Protein AF-A0A2H3KGQ1-F1 (afdb_monomer_lite)

pLDDT: mean 87.68, std 5.7, range [63.59, 94.25]

Foldseek 3Di:
DWAWEWEAEPPDPQCVLVVVLVVVCCVVCVVGHYHYHYPNDPPDDDDPPDPDPGWIDTPNDTLDDGDDDSVSSVVSVVVVD

Secondary structure (DSSP, 8-state):
---EEEEE-TT-TTHHHHHHHHHHHHHH-TTS-EEEEETTSTTPPPPTT--SSSEEEETTEEEEES---HHHHHHHHHHT-

Radius of gyration: 11.83 Å; chains: 1; bounding box: 26×29×29 Å

Structure (mmCIF, N/CA/C/O backbone):
data_AF-A0A2H3KGQ1-F1
#
_entry.id   AF-A0A2H3KGQ1-F1
#
loop_
_atom_site.group_PDB
_atom_site.id
_atom_site.type_symbol
_atom_site.label_atom_id
_atom_site.label_alt_id
_atom_site.label_comp_id
_atom_site.label_asym_id
_atom_site.label_entity_id
_atom_site.label_seq_id
_atom_site.pdbx_PDB_ins_code
_atom_site.Cartn_x
_atom_site.Cartn_y
_atom_site.Cartn_z
_atom_site.occupancy
_atom_site.B_iso_or_equiv
_atom_site.auth_seq_id
_atom_site.auth_comp_id
_atom_site.auth_asym_id
_atom_site.auth_atom_id
_atom_site.pdbx_PDB_model_num
ATOM 1 N N . MET A 1 1 ? -8.335 -10.059 13.338 1.00 72.50 1 MET A N 1
ATOM 2 C CA . MET A 1 1 ? -8.340 -8.792 12.581 1.00 72.50 1 MET A CA 1
ATOM 3 C C . MET A 1 1 ? -7.824 -9.104 11.195 1.00 72.50 1 MET A C 1
ATOM 5 O O . MET A 1 1 ? -6.805 -9.779 11.095 1.00 72.50 1 MET A O 1
ATOM 9 N N . THR A 1 2 ? -8.554 -8.723 10.153 1.00 84.44 2 THR A N 1
ATOM 10 C CA . THR A 1 2 ? -8.077 -8.883 8.773 1.00 84.44 2 THR A CA 1
ATOM 11 C C . THR A 1 2 ? -6.954 -7.873 8.537 1.00 84.44 2 THR A C 1
ATOM 13 O O . THR A 1 2 ? -7.126 -6.729 8.938 1.00 84.44 2 THR A O 1
ATOM 16 N N . PRO A 1 3 ? -5.804 -8.237 7.958 1.00 90.44 3 PRO A N 1
ATOM 17 C CA . PRO A 1 3 ? -4.747 -7.265 7.724 1.00 90.44 3 PRO A CA 1
ATOM 18 C C . PRO A 1 3 ? -5.042 -6.380 6.512 1.00 90.44 3 PRO A C 1
ATOM 20 O O . PRO A 1 3 ? -5.753 -6.766 5.579 1.00 90.44 3 PRO A O 1
ATOM 23 N N . LEU A 1 4 ? -4.448 -5.188 6.517 1.00 92.12 4 LEU A N 1
ATOM 24 C CA . LEU A 1 4 ? -4.304 -4.380 5.312 1.00 92.12 4 LEU A CA 1
ATOM 25 C C . LEU A 1 4 ? -3.165 -4.975 4.479 1.00 92.12 4 LEU A C 1
ATOM 27 O O . LEU A 1 4 ? -2.004 -4.932 4.888 1.00 92.12 4 LEU A O 1
ATOM 31 N N . TYR A 1 5 ? -3.489 -5.511 3.309 1.00 94.25 5 TYR A N 1
ATOM 32 C CA . TYR A 1 5 ? -2.511 -6.021 2.359 1.00 94.25 5 TYR A CA 1
ATOM 33 C C . TYR A 1 5 ? -2.058 -4.908 1.419 1.00 94.25 5 TYR A C 1
ATOM 35 O O . TYR A 1 5 ? -2.872 -4.229 0.794 1.00 94.25 5 TYR A O 1
ATOM 43 N N . VAL A 1 6 ? -0.751 -4.738 1.276 1.00 94.19 6 VAL A N 1
ATOM 44 C CA . VAL A 1 6 ? -0.139 -3.751 0.390 1.00 94.19 6 VAL A CA 1
ATOM 45 C C . VAL A 1 6 ? 0.758 -4.479 -0.594 1.00 94.19 6 VAL A C 1
ATOM 47 O O . VAL A 1 6 ? 1.842 -4.944 -0.250 1.00 94.19 6 VAL 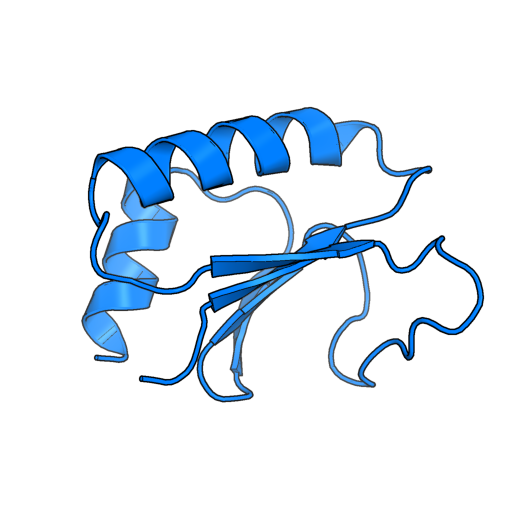A O 1
ATOM 50 N N . TYR A 1 7 ? 0.295 -4.591 -1.833 1.00 94.00 7 TYR A N 1
ATOM 51 C CA . TYR A 1 7 ? 1.015 -5.270 -2.901 1.00 94.00 7 TYR A CA 1
ATOM 52 C C . TYR A 1 7 ? 1.962 -4.299 -3.595 1.00 94.00 7 TYR A C 1
ATOM 54 O O . TYR A 1 7 ? 1.531 -3.276 -4.130 1.00 94.00 7 TYR A O 1
ATOM 62 N N . VAL A 1 8 ? 3.245 -4.640 -3.610 1.00 93.69 8 VAL A N 1
ATOM 63 C CA . VAL A 1 8 ? 4.328 -3.896 -4.261 1.00 93.69 8 VAL A CA 1
ATOM 64 C C . VAL A 1 8 ? 5.074 -4.804 -5.241 1.00 93.69 8 VAL A C 1
ATOM 66 O O . VAL A 1 8 ? 4.791 -5.995 -5.343 1.00 93.69 8 VAL A O 1
ATOM 69 N N . SER A 1 9 ? 6.004 -4.235 -6.001 1.00 88.44 9 SER A N 1
ATOM 70 C CA . SER A 1 9 ? 6.919 -4.980 -6.867 1.00 88.44 9 SER A CA 1
ATOM 71 C C . SER A 1 9 ? 8.295 -4.320 -6.821 1.00 88.44 9 SER A C 1
ATOM 73 O O . SER A 1 9 ? 8.376 -3.098 -6.679 1.00 88.44 9 SER A O 1
ATOM 75 N N . ALA A 1 10 ? 9.367 -5.101 -6.952 1.00 76.69 10 ALA A N 1
ATOM 76 C CA . ALA A 1 10 ? 10.731 -4.579 -7.054 1.00 76.69 10 ALA A CA 1
ATOM 77 C C . ALA A 1 10 ? 10.905 -3.571 -8.212 1.00 76.69 10 ALA A C 1
ATOM 79 O O . ALA A 1 10 ? 11.621 -2.582 -8.063 1.00 76.69 10 ALA A O 1
ATOM 80 N N . ASP A 1 11 ? 10.179 -3.752 -9.320 1.00 77.00 11 ASP A N 1
ATOM 81 C CA . ASP A 1 11 ? 10.260 -2.899 -10.516 1.00 77.00 11 ASP A CA 1
ATOM 82 C C . ASP A 1 11 ? 9.368 -1.647 -10.437 1.00 77.00 11 ASP A C 1
ATOM 84 O O . ASP A 1 11 ? 9.043 -1.033 -11.452 1.00 77.00 11 ASP A O 1
ATOM 88 N N . CYS A 1 12 ? 8.927 -1.266 -9.237 1.00 75.31 12 CYS A N 1
ATOM 89 C CA . CYS A 1 12 ? 7.990 -0.173 -9.008 1.00 75.31 12 CYS A CA 1
ATOM 90 C C . CYS A 1 12 ? 8.705 1.039 -8.379 1.00 75.31 12 CYS A C 1
ATOM 92 O O . CYS A 1 12 ? 8.826 1.120 -7.151 1.00 75.31 12 CYS A O 1
ATOM 94 N N . PRO A 1 13 ? 9.108 2.054 -9.171 1.00 74.06 13 PRO A N 1
ATOM 95 C CA . PRO A 1 13 ? 9.811 3.234 -8.653 1.00 74.06 13 PRO A CA 1
ATOM 96 C C . PRO A 1 13 ? 8.972 4.005 -7.630 1.00 74.06 13 PRO A C 1
ATOM 98 O O . PRO A 1 13 ? 9.479 4.6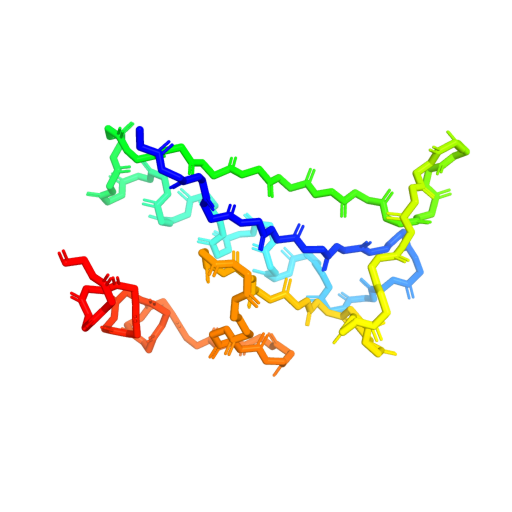15 -6.691 1.00 74.06 13 PRO A O 1
ATOM 101 N N . VAL A 1 14 ? 7.651 3.950 -7.798 1.00 77.75 14 VAL A N 1
ATOM 102 C CA . VAL A 1 14 ? 6.682 4.620 -6.932 1.00 77.75 14 VAL A CA 1
ATOM 103 C C . VAL A 1 14 ? 6.409 3.856 -5.629 1.00 77.75 14 VAL A C 1
ATOM 105 O O . VAL A 1 14 ? 5.813 4.427 -4.715 1.00 77.75 14 VAL A O 1
ATOM 108 N N . CYS A 1 15 ? 6.869 2.608 -5.490 1.00 83.88 15 CYS A N 1
ATOM 109 C CA . CYS A 1 15 ? 6.631 1.789 -4.300 1.00 83.88 15 CYS A CA 1
ATOM 110 C C . CYS A 1 15 ? 7.522 2.190 -3.111 1.00 83.88 15 CYS A C 1
ATOM 112 O O . CYS A 1 15 ? 7.166 1.925 -1.966 1.00 83.88 15 CYS A O 1
ATOM 114 N N . ALA A 1 16 ? 8.608 2.944 -3.327 1.00 83.50 16 ALA A N 1
ATOM 115 C CA . ALA A 1 16 ? 9.366 3.549 -2.227 1.00 83.50 16 ALA A CA 1
ATOM 116 C C . ALA A 1 16 ? 8.484 4.477 -1.365 1.00 83.50 16 ALA A C 1
ATOM 118 O O . ALA A 1 16 ? 8.546 4.449 -0.134 1.00 83.50 16 ALA A O 1
ATOM 119 N N . ARG A 1 17 ? 7.592 5.248 -2.006 1.00 86.25 17 ARG A N 1
ATOM 120 C CA . ARG A 1 17 ? 6.612 6.098 -1.311 1.00 86.25 17 ARG A CA 1
ATOM 121 C C . ARG A 1 17 ? 5.569 5.270 -0.562 1.00 86.25 17 ARG A C 1
ATOM 123 O O . ARG A 1 17 ? 5.160 5.661 0.526 1.00 86.25 17 ARG A O 1
ATOM 130 N N . THR A 1 18 ? 5.175 4.125 -1.111 1.00 91.25 18 THR A N 1
ATOM 131 C CA . THR A 1 18 ? 4.275 3.173 -0.448 1.00 91.25 18 THR A CA 1
ATOM 132 C C . THR A 1 18 ? 4.872 2.645 0.851 1.00 91.25 18 THR A C 1
ATOM 134 O O . THR A 1 18 ? 4.182 2.610 1.862 1.00 91.25 18 THR A O 1
ATOM 137 N N . LEU A 1 19 ? 6.160 2.292 0.866 1.00 89.56 19 LEU A N 1
ATOM 138 C CA . LEU A 1 19 ? 6.820 1.807 2.083 1.00 89.56 19 LEU A CA 1
ATOM 139 C C . LEU A 1 19 ? 6.853 2.878 3.184 1.00 89.56 19 LEU A C 1
ATOM 141 O O . LEU A 1 19 ? 6.585 2.572 4.345 1.00 89.56 19 LEU A O 1
ATOM 145 N N . GLN A 1 20 ? 7.110 4.137 2.816 1.00 91.00 20 GLN A N 1
ATOM 146 C CA . GLN A 1 20 ? 7.012 5.277 3.738 1.00 91.00 20 GLN A CA 1
ATOM 147 C C . GLN A 1 20 ? 5.581 5.453 4.263 1.00 91.00 20 GLN A C 1
ATOM 149 O O . GLN A 1 20 ? 5.372 5.665 5.455 1.00 91.00 20 GLN A O 1
ATOM 154 N N . LEU A 1 21 ? 4.584 5.319 3.384 1.00 91.75 21 LEU A N 1
ATOM 155 C CA . LEU A 1 21 ? 3.178 5.403 3.762 1.00 91.75 21 LEU A CA 1
ATOM 156 C C . LEU A 1 21 ? 2.796 4.306 4.763 1.00 91.75 21 LEU A C 1
ATOM 158 O O . LEU A 1 21 ? 2.206 4.607 5.794 1.00 91.75 21 LEU A O 1
ATOM 162 N N . VAL A 1 22 ? 3.188 3.058 4.500 1.00 91.94 22 VAL A N 1
ATOM 163 C CA . VAL A 1 22 ? 2.954 1.919 5.399 1.00 91.94 22 VAL A CA 1
ATOM 164 C C . VAL A 1 22 ? 3.600 2.146 6.762 1.00 91.94 22 VAL A C 1
ATOM 166 O O . VAL A 1 22 ? 2.965 1.885 7.781 1.00 91.94 22 VAL A O 1
ATOM 169 N N . ALA A 1 23 ? 4.834 2.655 6.803 1.00 92.00 23 ALA A N 1
ATOM 170 C CA . ALA A 1 23 ? 5.496 2.985 8.063 1.00 92.00 23 ALA A CA 1
ATOM 171 C C . ALA A 1 23 ? 4.703 4.030 8.867 1.00 92.00 23 ALA A C 1
ATOM 173 O O . ALA A 1 23 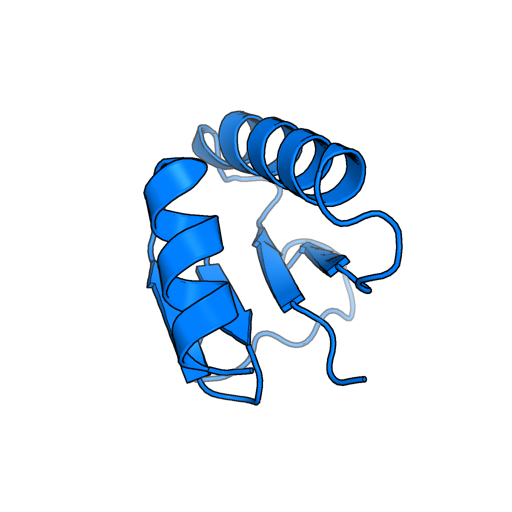? 4.522 3.866 10.072 1.00 92.00 23 ALA A O 1
ATOM 174 N N . ASN A 1 24 ? 4.162 5.052 8.198 1.00 92.00 24 ASN A N 1
ATOM 175 C CA . ASN A 1 24 ? 3.333 6.068 8.845 1.00 92.00 24 ASN A CA 1
ATOM 176 C C . ASN A 1 24 ? 2.005 5.503 9.365 1.00 92.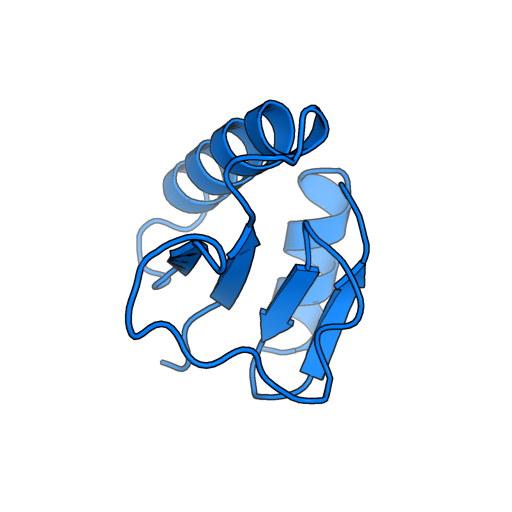00 24 ASN A C 1
ATOM 178 O O . ASN A 1 24 ? 1.599 5.856 10.469 1.00 92.00 24 ASN A O 1
ATOM 182 N N . VAL A 1 25 ? 1.343 4.613 8.614 1.00 90.12 25 VAL A N 1
ATOM 183 C CA . VAL A 1 25 ? 0.115 3.954 9.095 1.00 90.12 25 VAL A CA 1
ATOM 184 C C . VAL A 1 25 ? 0.422 3.092 10.318 1.00 90.12 25 VAL A C 1
ATOM 186 O O . VAL A 1 25 ? -0.273 3.214 11.315 1.00 90.12 25 VAL A O 1
ATOM 189 N N . ARG A 1 26 ? 1.504 2.300 10.305 1.00 92.44 26 ARG A N 1
ATOM 190 C CA . ARG A 1 26 ? 1.928 1.502 11.475 1.00 92.44 26 ARG A CA 1
ATOM 191 C C . ARG A 1 26 ? 2.226 2.356 12.707 1.00 92.44 26 ARG A C 1
ATOM 193 O O . ARG A 1 26 ? 2.036 1.892 13.822 1.00 92.44 26 ARG A O 1
ATOM 200 N N . ALA A 1 27 ? 2.719 3.578 12.517 1.00 92.25 27 ALA A N 1
ATOM 201 C CA . ALA A 1 27 ? 2.977 4.497 13.620 1.00 92.25 27 ALA A CA 1
ATOM 202 C C . ALA A 1 27 ? 1.685 5.087 14.215 1.00 92.25 27 ALA A C 1
ATOM 204 O O . ALA A 1 27 ? 1.646 5.348 15.413 1.00 92.25 27 ALA A O 1
ATOM 205 N N . GLN A 1 28 ? 0.649 5.305 13.396 1.00 89.75 28 GLN A N 1
ATOM 206 C CA . GLN A 1 28 ? -0.639 5.841 13.857 1.00 89.75 28 GLN A CA 1
ATOM 207 C C . GLN A 1 28 ? -1.589 4.761 14.385 1.00 89.75 28 GLN A C 1
ATOM 209 O O . GLN A 1 28 ? -2.313 5.015 15.339 1.00 89.75 28 GLN A O 1
ATOM 214 N N . GLU A 1 29 ? -1.553 3.568 13.795 1.00 87.31 29 GLU A N 1
ATOM 215 C CA . GLU A 1 29 ? -2.433 2.436 14.103 1.00 87.31 29 GLU A CA 1
ATOM 216 C C . GLU A 1 29 ? -1.581 1.193 14.455 1.00 87.31 29 GLU A C 1
ATOM 218 O O . GLU A 1 29 ? -1.563 0.209 13.708 1.00 87.31 29 GLU A O 1
ATOM 223 N N . PRO A 1 30 ? -0.812 1.219 15.564 1.00 87.75 30 PRO A N 1
ATOM 224 C CA . PRO A 1 30 ? 0.175 0.181 15.888 1.00 87.75 30 PRO A CA 1
ATOM 225 C C . PRO A 1 30 ? -0.444 -1.186 16.192 1.00 87.75 30 PRO A C 1
ATOM 227 O O . PRO A 1 30 ? 0.220 -2.213 16.063 1.00 87.75 30 PRO A O 1
ATOM 230 N N . GLU A 1 31 ? -1.713 -1.207 16.592 1.00 87.62 31 GLU A N 1
ATOM 231 C CA . GLU A 1 31 ? -2.456 -2.432 16.886 1.00 87.62 31 GLU A CA 1
ATOM 232 C C . GLU A 1 31 ? -2.981 -3.114 15.615 1.00 87.62 31 GLU A C 1
ATOM 234 O O . GLU A 1 31 ? -3.448 -4.254 15.673 1.00 87.62 31 GLU A O 1
ATOM 239 N N . TYR A 1 32 ? -2.895 -2.448 14.456 1.00 86.19 32 TYR A N 1
ATOM 240 C CA . TYR A 1 32 ? -3.446 -2.973 13.220 1.00 86.19 32 TYR A CA 1
ATOM 241 C C . TYR A 1 32 ? -2.421 -3.724 12.362 1.00 86.19 32 TYR A C 1
ATOM 243 O O . TYR A 1 32 ? -1.373 -3.173 12.009 1.00 86.19 32 TYR A O 1
ATOM 251 N N . PRO A 1 33 ? -2.708 -4.973 11.950 1.00 91.00 33 PRO A N 1
ATOM 252 C CA . PRO A 1 33 ? -1.777 -5.730 11.129 1.00 91.00 33 PRO A CA 1
ATOM 253 C C . PRO A 1 33 ? -1.751 -5.202 9.685 1.00 91.00 33 PRO A C 1
ATOM 255 O O . PRO A 1 33 ? -2.776 -5.107 9.010 1.00 91.00 33 PRO A O 1
ATOM 258 N N . ILE A 1 34 ? -0.550 -4.885 9.194 1.00 92.44 34 ILE A N 1
ATOM 259 C CA . ILE A 1 34 ? -0.308 -4.470 7.803 1.00 92.44 34 ILE A CA 1
ATOM 260 C C . ILE A 1 34 ? 0.727 -5.397 7.179 1.00 92.44 34 ILE A C 1
ATOM 262 O O . ILE A 1 34 ? 1.866 -5.467 7.657 1.00 92.44 34 ILE A O 1
ATOM 266 N N . GLU A 1 35 ? 0.358 -6.043 6.079 1.00 93.88 35 GLU A N 1
ATOM 267 C CA . GLU A 1 35 ? 1.202 -6.975 5.336 1.00 93.88 35 GLU A CA 1
ATOM 268 C C . GLU A 1 35 ? 1.637 -6.363 4.008 1.00 93.88 35 GLU A C 1
ATOM 270 O O . GLU A 1 35 ? 0.812 -6.012 3.170 1.00 93.88 35 GLU A O 1
ATOM 275 N N . VAL A 1 36 ? 2.949 -6.243 3.800 1.00 92.75 36 VAL A N 1
ATOM 276 C CA . VAL A 1 36 ? 3.511 -5.781 2.526 1.00 92.75 36 VAL A CA 1
ATOM 277 C C . VAL A 1 36 ? 3.959 -7.000 1.735 1.00 92.75 36 VAL A C 1
ATOM 279 O O . VAL A 1 36 ? 4.842 -7.729 2.180 1.00 92.75 36 VAL A O 1
ATOM 282 N N . ILE A 1 37 ? 3.352 -7.215 0.571 1.00 92.94 37 ILE A N 1
ATOM 283 C CA . ILE A 1 37 ? 3.599 -8.373 -0.288 1.00 92.94 37 ILE A CA 1
ATOM 284 C C . ILE A 1 37 ? 4.320 -7.900 -1.544 1.00 92.94 37 ILE A C 1
ATOM 286 O O . ILE A 1 37 ? 3.771 -7.130 -2.331 1.00 92.94 37 ILE A O 1
ATOM 290 N N . ASP A 1 38 ? 5.540 -8.386 -1.753 1.00 90.94 38 ASP A N 1
ATOM 291 C CA . ASP A 1 38 ? 6.286 -8.140 -2.982 1.00 90.94 38 ASP A CA 1
ATOM 292 C C . ASP A 1 38 ? 5.964 -9.215 -4.027 1.00 90.94 38 ASP A C 1
ATOM 294 O O . ASP A 1 38 ? 6.309 -10.391 -3.886 1.00 90.94 38 ASP A O 1
ATOM 298 N N . LEU A 1 39 ? 5.289 -8.789 -5.091 1.00 90.31 39 LEU A N 1
ATOM 299 C CA . LEU A 1 39 ? 4.897 -9.630 -6.216 1.00 90.31 39 LEU A CA 1
ATOM 300 C C . LEU A 1 39 ? 6.077 -10.048 -7.102 1.00 90.31 39 LEU A C 1
ATOM 302 O O . LEU A 1 39 ? 5.912 -10.954 -7.913 1.00 90.31 39 LEU A O 1
ATOM 306 N N . ALA A 1 40 ? 7.242 -9.405 -6.973 1.00 87.25 40 ALA A N 1
ATOM 307 C CA . ALA A 1 40 ? 8.456 -9.823 -7.669 1.00 87.25 40 ALA A CA 1
ATOM 308 C C . ALA A 1 40 ? 9.166 -10.992 -6.963 1.00 87.25 40 ALA A C 1
ATOM 310 O O . ALA A 1 40 ? 10.027 -11.634 -7.566 1.00 87.25 40 ALA A O 1
ATOM 311 N N . GLN A 1 41 ? 8.819 -11.294 -5.704 1.00 87.69 41 GLN A N 1
ATOM 312 C CA . GLN A 1 41 ? 9.435 -12.410 -4.992 1.00 87.69 41 GLN A CA 1
ATOM 313 C C . GLN A 1 41 ? 8.992 -13.764 -5.576 1.00 87.69 41 GLN A C 1
ATOM 315 O O . GLN A 1 41 ? 7.796 -13.989 -5.799 1.00 87.69 41 GLN A O 1
ATOM 320 N N . PRO A 1 42 ? 9.933 -14.702 -5.804 1.00 84.94 42 PRO A N 1
ATOM 321 C CA . PRO A 1 42 ? 9.605 -16.043 -6.269 1.00 84.94 42 PRO A CA 1
ATOM 322 C C . PRO A 1 42 ? 8.643 -16.752 -5.311 1.00 84.94 42 PRO A C 1
ATOM 324 O O . PRO A 1 42 ? 8.879 -16.802 -4.107 1.00 84.94 42 PRO A O 1
ATOM 327 N N . GLY A 1 43 ? 7.573 -17.335 -5.852 1.00 84.56 43 GLY A N 1
ATOM 328 C CA . GLY A 1 43 ? 6.556 -18.039 -5.063 1.00 84.56 43 GLY A CA 1
ATOM 329 C C . GLY A 1 43 ? 5.414 -17.153 -4.553 1.00 84.56 43 GLY A C 1
ATOM 330 O O . GLY A 1 43 ? 4.425 -17.685 -4.048 1.00 84.56 43 GLY A O 1
ATOM 331 N N . THR A 1 44 ? 5.481 -15.831 -4.738 1.00 86.94 44 THR A N 1
ATOM 332 C CA . THR A 1 44 ? 4.354 -14.946 -4.430 1.00 86.94 44 THR A CA 1
ATOM 333 C C . THR A 1 44 ? 3.232 -15.130 -5.452 1.00 86.94 44 THR A C 1
ATOM 335 O O . THR A 1 44 ? 3.438 -15.028 -6.661 1.00 86.94 44 THR A O 1
ATOM 338 N N . THR A 1 45 ? 2.007 -15.359 -4.974 1.00 84.69 45 THR A N 1
ATOM 339 C CA . THR A 1 45 ? 0.823 -15.425 -5.842 1.00 84.69 45 THR A CA 1
ATOM 340 C C . THR A 1 45 ? 0.204 -14.041 -5.976 1.00 84.69 45 THR A C 1
ATOM 342 O O . THR A 1 45 ? -0.218 -13.449 -4.984 1.00 84.69 45 THR A O 1
ATOM 345 N N . LYS A 1 46 ? 0.110 -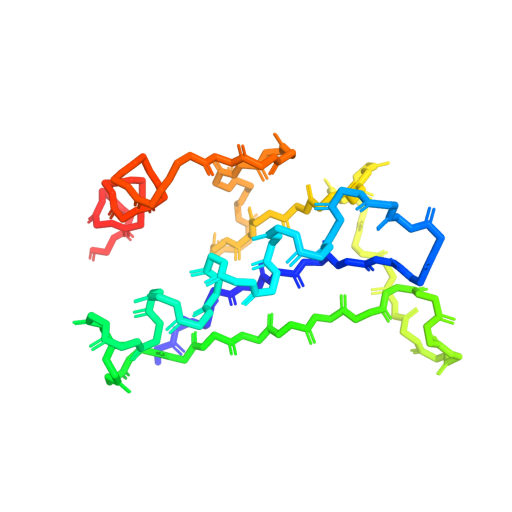13.529 -7.208 1.00 86.12 46 LYS A N 1
ATOM 346 C CA . LYS A 1 46 ? -0.593 -12.274 -7.488 1.00 86.12 46 LYS A CA 1
ATOM 347 C C . LYS A 1 46 ? -2.111 -12.506 -7.507 1.00 86.12 46 LYS A C 1
ATOM 349 O O . LYS A 1 46 ? -2.579 -13.255 -8.366 1.00 86.12 46 LYS A O 1
ATOM 354 N N . PRO A 1 47 ? -2.900 -11.848 -6.639 1.00 87.38 47 PRO A N 1
ATOM 355 C CA . PRO A 1 47 ? -4.355 -11.949 -6.700 1.00 87.38 47 PRO A CA 1
ATOM 356 C C . PRO A 1 47 ? -4.906 -11.388 -8.019 1.00 87.38 47 PRO A C 1
ATOM 358 O O . PRO A 1 47 ? -4.401 -10.388 -8.527 1.00 87.38 47 PRO A O 1
ATOM 361 N N . ALA A 1 48 ? -5.989 -11.973 -8.542 1.00 87.56 48 ALA A N 1
ATOM 362 C CA . ALA A 1 48 ? -6.605 -11.540 -9.806 1.00 87.56 48 ALA A CA 1
ATOM 363 C C . ALA A 1 48 ? -7.098 -10.079 -9.783 1.00 87.56 48 ALA A C 1
ATOM 365 O O . ALA A 1 48 ? -7.121 -9.417 -10.814 1.00 87.56 48 ALA A O 1
ATOM 366 N N . ME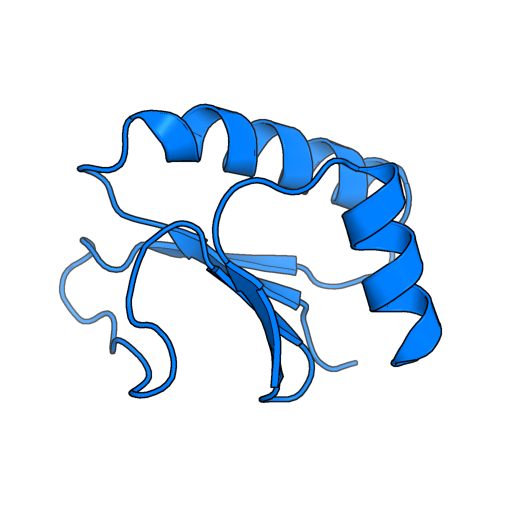T A 1 49 ? -7.450 -9.569 -8.600 1.00 86.88 49 MET A N 1
ATOM 367 C CA . MET A 1 49 ? -7.855 -8.176 -8.382 1.00 86.88 49 MET A CA 1
ATOM 368 C C . MET A 1 49 ? -6.685 -7.177 -8.420 1.00 86.88 49 MET A C 1
ATOM 370 O O . MET A 1 49 ? -6.911 -5.973 -8.506 1.00 86.88 49 MET A O 1
ATOM 374 N N . VAL A 1 50 ? -5.433 -7.644 -8.341 1.00 87.75 50 VAL A N 1
ATOM 375 C CA . VAL A 1 50 ? -4.246 -6.780 -8.342 1.00 87.75 50 VAL A CA 1
ATOM 376 C C . VAL A 1 50 ? -3.730 -6.628 -9.773 1.00 87.75 50 VAL A C 1
ATOM 378 O O . VAL A 1 50 ? -2.978 -7.455 -10.305 1.00 87.75 50 VAL A O 1
ATOM 381 N N . PHE A 1 51 ? -4.154 -5.539 -10.412 1.00 83.94 51 PHE A N 1
ATOM 382 C CA . PHE A 1 51 ? -3.791 -5.216 -11.795 1.00 83.94 51 PHE A CA 1
ATOM 383 C C . PHE A 1 51 ? -2.460 -4.467 -11.911 1.00 83.94 51 PHE A C 1
ATOM 385 O O . PHE A 1 51 ? -1.774 -4.606 -12.919 1.00 83.94 51 PHE A O 1
ATOM 392 N N . GLY A 1 52 ? -2.067 -3.726 -10.873 1.00 87.38 52 GLY A N 1
ATOM 393 C CA . GLY A 1 52 ? -0.823 -2.963 -10.834 1.00 87.38 52 GLY A CA 1
ATOM 394 C C . GLY A 1 52 ? -0.300 -2.785 -9.414 1.00 87.38 52 GLY A C 1
ATOM 395 O O . GLY A 1 52 ? -0.975 -3.114 -8.440 1.00 87.38 52 GLY A O 1
ATOM 396 N N . THR A 1 53 ? 0.916 -2.269 -9.294 1.00 89.75 53 THR A N 1
ATOM 397 C CA . THR A 1 53 ? 1.538 -1.944 -8.006 1.00 89.75 53 THR A CA 1
ATOM 398 C C . THR A 1 53 ? 1.845 -0.449 -7.933 1.00 89.75 53 THR A C 1
ATOM 400 O O . THR A 1 53 ? 2.291 0.111 -8.937 1.00 89.75 53 THR A O 1
ATOM 403 N N . PRO A 1 54 ? 1.672 0.200 -6.770 1.00 92.38 54 PRO A N 1
ATOM 404 C CA . PRO A 1 54 ? 1.166 -0.365 -5.520 1.00 92.38 54 PRO A CA 1
ATOM 405 C C . PRO A 1 54 ? -0.364 -0.543 -5.523 1.00 92.38 54 PRO A C 1
ATOM 407 O O . PRO A 1 54 ? -1.078 0.231 -6.160 1.00 92.38 54 PRO A O 1
ATOM 410 N N . THR A 1 55 ? -0.863 -1.543 -4.793 1.00 94.25 55 THR A N 1
ATOM 411 C CA . THR A 1 55 ? -2.305 -1.755 -4.552 1.00 94.25 55 THR A CA 1
ATOM 412 C C . THR A 1 55 ? -2.557 -2.057 -3.078 1.00 94.25 55 THR A C 1
ATOM 414 O O . THR A 1 55 ? -1.851 -2.873 -2.489 1.00 94.25 55 THR A O 1
ATOM 417 N N . TYR A 1 56 ? -3.582 -1.433 -2.502 1.00 93.88 56 TYR A N 1
ATOM 418 C CA . TYR A 1 56 ? -3.981 -1.568 -1.101 1.00 93.88 56 TYR A CA 1
ATOM 419 C C . TYR A 1 56 ? -5.291 -2.344 -1.049 1.00 93.88 56 TYR A C 1
ATOM 421 O O . TYR A 1 56 ? -6.292 -1.909 -1.623 1.00 93.88 56 TYR A O 1
ATOM 429 N N . VAL A 1 57 ? -5.280 -3.496 -0.387 1.00 93.06 57 VAL A N 1
ATOM 430 C CA . VAL A 1 57 ? -6.420 -4.402 -0.276 1.00 93.06 57 VAL A CA 1
ATOM 431 C C . VAL A 1 57 ? -6.757 -4.615 1.184 1.00 93.06 57 VAL A C 1
ATOM 433 O O . VAL A 1 57 ? -5.904 -4.988 1.984 1.00 93.06 57 VAL A O 1
ATOM 436 N N . PHE A 1 58 ? -8.025 -4.440 1.515 1.00 91.25 58 PHE A N 1
ATOM 437 C CA . PHE A 1 58 ? -8.550 -4.710 2.835 1.00 91.25 58 PHE A CA 1
ATOM 438 C C . PHE A 1 58 ? -9.810 -5.557 2.717 1.00 91.25 58 PHE A C 1
ATOM 440 O O . PHE A 1 58 ? -10.664 -5.282 1.879 1.00 91.25 58 PHE A O 1
ATOM 447 N N . ASN A 1 59 ? -9.903 -6.627 3.508 1.00 89.19 59 ASN A N 1
ATOM 448 C CA . ASN A 1 59 ? -11.069 -7.515 3.518 1.00 89.19 59 ASN A CA 1
ATOM 449 C C . ASN A 1 59 ? -11.509 -8.008 2.119 1.00 89.19 59 ASN A C 1
ATOM 451 O O . ASN A 1 59 ? -12.693 -8.061 1.793 1.00 89.19 59 ASN A O 1
ATOM 455 N N . GLY A 1 60 ? -10.536 -8.325 1.255 1.00 87.94 60 GLY A N 1
ATOM 456 C CA . GLY A 1 60 ? -10.791 -8.768 -0.122 1.00 87.94 60 GLY A CA 1
ATOM 457 C C . GLY A 1 60 ? -11.282 -7.671 -1.077 1.00 87.94 60 GLY A C 1
ATOM 458 O O . GLY A 1 60 ? -11.673 -7.981 -2.202 1.00 87.94 60 GLY A O 1
ATOM 459 N N . ARG A 1 61 ? -11.247 -6.397 -0.670 1.00 89.81 61 ARG A N 1
ATOM 460 C CA . ARG A 1 61 ? -11.620 -5.226 -1.475 1.00 89.81 61 ARG A CA 1
ATOM 461 C C . ARG A 1 61 ? -10.426 -4.322 -1.721 1.00 89.81 61 ARG A C 1
ATOM 463 O O . ARG A 1 61 ? -9.568 -4.162 -0.860 1.00 89.81 61 ARG A O 1
ATOM 470 N N . ILE A 1 62 ? -10.371 -3.713 -2.900 1.00 92.25 62 ILE A N 1
ATOM 471 C CA . ILE A 1 62 ? -9.347 -2.715 -3.214 1.00 92.25 62 ILE A CA 1
ATOM 472 C C . ILE A 1 62 ? -9.746 -1.406 -2.536 1.00 92.25 62 ILE A C 1
ATOM 474 O O . ILE A 1 62 ? -10.741 -0.806 -2.927 1.00 92.25 62 ILE A O 1
ATOM 478 N N . LEU A 1 63 ? -8.957 -0.956 -1.560 1.00 91.44 63 LEU A N 1
ATOM 479 C CA . LEU A 1 63 ? -9.102 0.385 -0.994 1.00 91.44 63 LEU A CA 1
ATOM 480 C C . LEU A 1 63 ? -8.505 1.433 -1.932 1.00 91.44 63 LEU A C 1
ATOM 482 O O . LEU A 1 63 ? -9.070 2.505 -2.121 1.00 91.44 63 LEU A O 1
ATOM 486 N N . SER A 1 64 ? -7.343 1.141 -2.525 1.00 91.44 64 SER A N 1
ATOM 487 C CA . SER A 1 64 ? -6.659 2.098 -3.392 1.00 91.44 64 SER A CA 1
ATOM 488 C C . SER A 1 64 ? -5.747 1.431 -4.418 1.00 91.44 64 SER A C 1
ATOM 490 O O . SER A 1 64 ? -5.077 0.436 -4.127 1.00 91.44 64 SER A O 1
ATOM 492 N N . LEU A 1 65 ? -5.701 2.025 -5.611 1.00 89.38 65 LEU A N 1
ATOM 493 C CA . LEU A 1 65 ? -4.742 1.733 -6.674 1.00 89.38 65 LEU A CA 1
ATOM 494 C C . LEU A 1 65 ? -3.785 2.923 -6.802 1.00 89.38 65 LEU A C 1
ATOM 496 O O . LEU A 1 65 ? -4.229 4.063 -6.943 1.00 89.38 65 LEU A O 1
ATOM 500 N N . GLY A 1 66 ? -2.476 2.675 -6.793 1.00 87.12 66 GLY A N 1
ATOM 501 C CA . GLY A 1 66 ? -1.472 3.742 -6.784 1.00 87.12 66 GLY A CA 1
ATOM 502 C C . GLY A 1 66 ? -1.204 4.272 -5.376 1.00 87.12 66 GLY A C 1
ATOM 503 O O . GLY A 1 66 ? -1.484 3.597 -4.400 1.00 87.12 66 GLY A O 1
ATOM 504 N N . ASN A 1 67 ? -0.594 5.451 -5.246 1.00 86.69 67 ASN A N 1
ATOM 505 C CA . ASN A 1 67 ? -0.177 5.994 -3.948 1.00 86.69 67 ASN A CA 1
ATOM 506 C C . ASN A 1 67 ? -1.197 7.007 -3.399 1.00 86.69 67 ASN A C 1
ATOM 508 O O . ASN A 1 67 ? -1.106 8.181 -3.775 1.00 86.69 67 ASN A O 1
ATOM 512 N N . PRO A 1 68 ? -2.125 6.609 -2.506 1.00 90.31 68 PRO A N 1
ATOM 513 C CA . PRO A 1 68 ? -2.971 7.567 -1.807 1.00 90.31 68 PRO A CA 1
ATOM 514 C C . PRO A 1 68 ? -2.149 8.424 -0.834 1.00 90.31 68 PRO A C 1
ATOM 516 O O . PRO A 1 68 ? -0.984 8.143 -0.527 1.00 90.31 68 PRO A O 1
ATOM 519 N N . THR A 1 69 ? -2.763 9.491 -0.327 1.00 89.94 69 THR A N 1
ATOM 520 C CA . THR A 1 69 ? -2.231 10.192 0.846 1.00 89.94 69 THR A CA 1
ATOM 521 C C . THR A 1 69 ? -2.488 9.361 2.107 1.00 89.94 69 THR A C 1
ATOM 523 O O . THR A 1 69 ? -3.327 8.459 2.111 1.00 89.94 69 THR A O 1
ATOM 526 N N . LEU A 1 70 ? -1.775 9.673 3.192 1.00 88.81 70 LEU A N 1
ATOM 527 C CA . LEU A 1 70 ? -1.981 9.017 4.487 1.00 88.81 70 LEU A CA 1
ATOM 528 C C . LEU A 1 70 ? -3.401 9.223 5.008 1.00 88.81 70 LEU A C 1
ATOM 530 O O . LEU A 1 70 ? -4.043 8.263 5.411 1.00 88.81 70 LEU A O 1
ATOM 534 N N . GLU A 1 71 ? -3.899 10.455 4.933 1.00 90.19 71 GLU A N 1
ATOM 535 C CA . GLU A 1 71 ? -5.256 10.795 5.357 1.00 90.19 71 GLU A CA 1
ATOM 536 C C . GLU A 1 71 ? -6.309 10.019 4.559 1.00 90.19 71 GLU A C 1
ATOM 538 O O . GLU A 1 71 ? -7.198 9.408 5.143 1.00 90.19 71 GLU A O 1
ATOM 543 N N . THR A 1 72 ? -6.174 9.964 3.229 1.00 90.50 72 THR A N 1
ATOM 544 C CA . THR A 1 72 ? -7.099 9.199 2.386 1.00 90.50 72 THR A CA 1
ATOM 545 C C . THR A 1 72 ? -7.066 7.713 2.726 1.00 90.50 72 THR A C 1
ATOM 547 O O . THR A 1 72 ? -8.123 7.099 2.836 1.00 90.50 72 THR A O 1
ATOM 550 N N . LEU A 1 73 ? -5.876 7.133 2.916 1.00 89.31 73 LEU A N 1
ATOM 551 C CA . LEU A 1 73 ? -5.752 5.719 3.261 1.00 89.31 73 LEU A CA 1
ATOM 552 C C . LEU A 1 73 ? -6.389 5.412 4.622 1.00 89.31 73 LEU A C 1
ATOM 554 O O . LEU A 1 73 ? -7.103 4.423 4.734 1.00 89.31 73 LEU A O 1
ATOM 558 N N . LEU A 1 74 ? -6.173 6.265 5.628 1.00 88.19 74 LEU A N 1
ATOM 559 C CA . LEU A 1 74 ? -6.761 6.103 6.959 1.00 88.19 74 LEU A CA 1
ATOM 560 C C . LEU A 1 74 ? -8.284 6.257 6.945 1.00 88.19 74 LEU A C 1
ATOM 562 O O . LEU A 1 74 ? -8.964 5.480 7.603 1.00 88.19 74 LEU A O 1
ATOM 566 N N . ASN A 1 75 ? -8.825 7.211 6.185 1.00 89.44 75 ASN A N 1
ATOM 567 C CA . ASN A 1 75 ? -10.275 7.388 6.073 1.00 89.44 75 ASN A CA 1
ATOM 568 C C . ASN A 1 75 ? -10.934 6.165 5.421 1.00 89.44 75 ASN A C 1
ATOM 570 O O . ASN A 1 75 ? -11.837 5.582 6.010 1.00 89.44 75 ASN A O 1
ATOM 574 N N . LEU A 1 76 ? -10.408 5.709 4.276 1.00 85.88 76 LEU A N 1
ATOM 575 C CA . LEU A 1 76 ? -10.893 4.500 3.591 1.00 85.88 76 LEU A CA 1
ATOM 576 C C . LEU A 1 76 ? -10.830 3.262 4.484 1.00 85.88 76 LEU A C 1
ATOM 578 O O . LEU A 1 76 ? -11.679 2.382 4.423 1.00 85.88 76 LEU A O 1
ATOM 582 N N . PHE A 1 77 ? -9.780 3.187 5.289 1.00 80.69 77 PHE A N 1
ATOM 583 C CA . PHE A 1 77 ? -9.563 2.090 6.202 1.00 80.69 77 PHE A CA 1
ATOM 584 C C . PHE A 1 77 ? -10.551 2.103 7.384 1.00 80.69 77 PHE A C 1
ATOM 586 O O . PHE A 1 77 ? -11.058 1.047 7.760 1.00 80.69 77 PHE A O 1
ATOM 593 N N . ARG A 1 78 ? -10.870 3.283 7.934 1.00 81.94 78 ARG A N 1
ATOM 594 C CA . ARG A 1 78 ? -11.870 3.449 9.004 1.00 81.94 78 ARG A CA 1
ATOM 595 C C . ARG A 1 78 ? -13.297 3.217 8.526 1.00 81.94 78 ARG A C 1
ATOM 597 O O . ARG A 1 78 ? -14.076 2.669 9.288 1.00 81.94 78 ARG A O 1
ATOM 604 N N . ASP A 1 79 ? -13.626 3.605 7.296 1.00 80.69 79 ASP A N 1
ATOM 605 C CA . ASP A 1 79 ? -14.970 3.413 6.733 1.00 80.69 79 ASP A CA 1
ATOM 606 C C . ASP A 1 79 ? -15.334 1.924 6.552 1.00 80.69 79 ASP A C 1
ATOM 608 O O . ASP A 1 79 ? -16.512 1.576 6.489 1.00 80.69 79 ASP A O 1
ATOM 612 N N . GLU A 1 80 ? -14.336 1.035 6.473 1.00 73.88 80 GLU A N 1
ATOM 613 C CA . GLU A 1 80 ? -14.529 -0.415 6.319 1.00 73.88 80 GLU A CA 1
ATOM 614 C C . GLU A 1 80 ? -14.387 -1.208 7.640 1.00 73.88 80 GLU A C 1
ATOM 616 O O . GLU A 1 80 ? -14.593 -2.426 7.625 1.00 73.88 80 GLU A O 1
ATOM 621 N N . CYS A 1 81 ? -14.016 -0.560 8.756 1.00 63.59 81 CYS A N 1
ATOM 622 C CA . CYS A 1 81 ? -13.923 -1.164 10.097 1.00 63.59 81 CYS A CA 1
ATOM 623 C C . CYS A 1 81 ? -15.224 -0.992 10.893 1.00 63.59 81 CYS A C 1
ATOM 625 O O . CYS A 1 81 ? -15.615 -1.975 11.565 1.00 63.59 81 CYS A O 1
#

Organism: NCBI:txid1506545

InterPro domains:
  IPR012336 Thioredoxin-like fold [PF13192] (6-76)
  IPR036249 Thioredoxin-like superfamily [SSF52833] (2-79)

Sequence (81 aa):
MTPLYVYVSADCPVCARTLQLVANVRAQEPEYPIEVIDLAQPGTTKPAMVFGTPTYVFNGRILSLGNPTLETLLNLFRDEC